Protein AF-A0A961Q013-F1 (afdb_monomer_lite)

Structure (mmCIF, N/CA/C/O backbone):
data_AF-A0A961Q013-F1
#
_entry.id   AF-A0A961Q013-F1
#
loop_
_atom_site.group_PDB
_atom_site.id
_atom_site.type_symbol
_atom_site.label_atom_id
_atom_site.label_alt_id
_atom_site.label_comp_id
_atom_site.label_asym_id
_atom_site.label_entity_id
_atom_site.label_seq_id
_atom_site.pdbx_PDB_ins_code
_atom_site.Cartn_x
_atom_site.Cartn_y
_atom_site.Cartn_z
_atom_site.occupancy
_atom_site.B_iso_or_equiv
_atom_site.auth_seq_id
_atom_site.auth_comp_id
_atom_site.auth_asym_id
_atom_site.auth_atom_id
_atom_site.pdbx_PDB_model_num
ATOM 1 N N . LYS A 1 1 ? -4.730 10.568 -3.020 1.00 86.56 1 LYS A N 1
ATOM 2 C CA . LYS A 1 1 ? -3.489 9.762 -2.889 1.00 86.56 1 LYS A CA 1
ATOM 3 C C . LYS A 1 1 ? -3.030 9.808 -1.440 1.00 86.56 1 LYS A C 1
ATOM 5 O O . LYS A 1 1 ? -2.964 10.906 -0.905 1.00 86.56 1 LYS A O 1
ATOM 10 N N . VAL A 1 2 ? -2.695 8.667 -0.837 1.00 94.56 2 VAL A N 1
ATOM 11 C CA . VAL A 1 2 ? -2.276 8.561 0.578 1.00 94.56 2 VAL A CA 1
ATOM 12 C C . VAL A 1 2 ? -0.894 7.901 0.669 1.00 94.56 2 VAL A C 1
ATOM 14 O O . VAL A 1 2 ? -0.552 7.086 -0.182 1.00 94.56 2 VAL A O 1
ATOM 17 N N . LYS A 1 3 ? -0.046 8.284 1.630 1.00 94.12 3 LYS A N 1
ATOM 18 C CA . LYS A 1 3 ? 1.192 7.536 1.929 1.00 94.12 3 LYS A CA 1
ATOM 19 C C . LYS A 1 3 ? 0.835 6.364 2.840 1.00 94.12 3 LYS A C 1
ATOM 21 O O . LYS A 1 3 ? -0.021 6.532 3.698 1.00 94.12 3 LYS A O 1
ATOM 26 N N . LEU A 1 4 ? 1.494 5.219 2.687 1.00 94.56 4 LEU A N 1
ATOM 27 C CA . LEU A 1 4 ? 1.340 4.125 3.647 1.00 94.56 4 LEU A CA 1
ATOM 28 C C . LEU A 1 4 ? 1.716 4.626 5.046 1.00 94.56 4 LEU A C 1
ATOM 30 O O . LEU A 1 4 ? 2.824 5.120 5.253 1.00 94.56 4 LEU A O 1
ATOM 34 N N . ALA A 1 5 ? 0.741 4.589 5.954 1.00 92.69 5 ALA A N 1
ATOM 35 C CA . ALA A 1 5 ? 0.882 5.110 7.305 1.00 92.69 5 ALA A CA 1
ATOM 36 C C . ALA A 1 5 ? 1.706 4.150 8.172 1.00 92.69 5 ALA A C 1
ATOM 38 O O . ALA A 1 5 ? 1.644 2.932 7.968 1.00 92.69 5 ALA A O 1
ATOM 39 N N . SER A 1 6 ? 2.436 4.701 9.142 1.00 92.94 6 SER A N 1
ATOM 40 C CA . SER A 1 6 ? 2.935 3.957 10.301 1.00 92.94 6 SER A CA 1
ATOM 41 C C . SER A 1 6 ? 1.829 3.810 11.353 1.00 92.94 6 SER A C 1
ATOM 43 O O . SER A 1 6 ? 0.728 4.332 11.194 1.00 92.94 6 SER A O 1
ATOM 45 N N . ASP A 1 7 ? 2.120 3.092 12.431 1.00 93.12 7 ASP A N 1
ATOM 46 C CA . ASP A 1 7 ? 1.268 2.973 13.621 1.00 93.12 7 ASP A CA 1
ATOM 47 C C . ASP A 1 7 ? 1.307 4.208 14.542 1.00 93.12 7 ASP A C 1
ATOM 49 O O . ASP A 1 7 ? 0.623 4.249 15.566 1.00 93.12 7 ASP A O 1
ATOM 53 N N . PHE A 1 8 ? 2.089 5.231 14.194 1.00 94.38 8 PHE A N 1
ATOM 54 C CA . PHE A 1 8 ? 2.221 6.428 15.011 1.00 94.38 8 PHE A CA 1
ATOM 55 C C . PHE A 1 8 ? 0.981 7.329 14.905 1.00 94.38 8 PHE A C 1
ATOM 57 O O . PHE A 1 8 ? 0.632 7.811 13.827 1.00 94.38 8 PHE A O 1
ATOM 64 N N . LEU A 1 9 ? 0.352 7.605 16.051 1.00 93.88 9 LEU A N 1
ATOM 65 C CA . LEU A 1 9 ? -0.780 8.524 16.184 1.00 93.88 9 LEU A CA 1
ATOM 66 C C . LEU A 1 9 ? -0.309 9.850 16.792 1.00 93.88 9 LEU A C 1
ATOM 68 O O . LEU A 1 9 ? -0.059 9.929 17.994 1.00 93.88 9 LEU A O 1
ATOM 72 N N . ASP A 1 10 ? -0.210 10.878 15.951 1.00 92.62 10 ASP A N 1
ATOM 73 C CA . ASP A 1 10 ? 0.308 12.202 16.328 1.00 92.62 10 ASP A CA 1
ATOM 74 C C . ASP A 1 10 ? -0.696 13.019 17.162 1.00 92.62 10 ASP A C 1
ATOM 76 O O . ASP A 1 10 ? -0.359 13.614 18.185 1.00 92.62 10 ASP A O 1
ATOM 80 N N . GLN A 1 11 ? -1.972 12.993 16.765 1.00 94.50 11 GLN A N 1
ATOM 81 C CA . GLN A 1 11 ? -3.031 13.745 17.440 1.00 94.50 11 GLN A CA 1
ATOM 82 C C . GLN A 1 11 ? -3.508 13.017 18.702 1.00 94.50 11 GLN A C 1
ATOM 84 O O . GLN A 1 11 ? -3.941 11.860 18.646 1.00 94.50 11 GLN A O 1
ATOM 89 N N . LYS A 1 12 ? -3.492 13.708 19.848 1.00 92.69 12 LYS A N 1
ATOM 90 C CA . LYS A 1 12 ? -3.872 13.135 21.153 1.00 92.69 12 LYS A CA 1
ATOM 91 C C . LYS A 1 12 ? -5.322 12.649 21.167 1.00 92.69 12 LYS A C 1
ATOM 93 O O . LYS A 1 12 ? -5.615 11.570 21.680 1.00 92.69 12 LYS A O 1
ATOM 98 N N . GLU A 1 13 ? -6.215 13.417 20.560 1.00 90.81 13 GLU A N 1
ATOM 99 C CA . GLU A 1 13 ? -7.639 13.115 20.440 1.00 90.81 13 GLU A CA 1
ATOM 100 C C . GLU A 1 13 ? -7.861 11.876 19.565 1.00 90.81 13 GLU A C 1
ATOM 102 O O . GLU A 1 13 ? -8.669 11.008 19.905 1.00 90.81 13 GLU A O 1
ATOM 107 N N . ALA A 1 14 ? -7.088 11.740 18.480 1.00 91.81 14 ALA A N 1
ATOM 108 C CA . ALA A 1 14 ? -7.124 10.550 17.636 1.00 91.81 14 ALA A CA 1
ATOM 109 C C . ALA A 1 14 ? -6.644 9.319 18.412 1.00 91.81 14 ALA A C 1
ATOM 111 O O . ALA A 1 14 ? -7.313 8.291 18.386 1.00 91.81 14 ALA A O 1
ATOM 112 N N . LYS A 1 15 ? -5.550 9.427 19.179 1.00 94.88 15 LYS A N 1
ATOM 113 C CA . LYS A 1 15 ? -5.043 8.316 20.000 1.00 94.88 15 LYS A CA 1
ATOM 114 C C . LYS A 1 15 ? -6.106 7.762 20.947 1.00 94.88 15 LYS A C 1
ATOM 116 O O . LYS A 1 15 ? -6.276 6.543 21.019 1.00 94.88 15 LYS A O 1
ATOM 121 N N . LYS A 1 16 ? -6.853 8.645 21.617 1.00 94.94 16 LYS A N 1
ATOM 122 C CA . LYS A 1 16 ? -7.993 8.249 22.451 1.00 94.94 16 LYS A CA 1
ATOM 123 C C . LYS A 1 16 ? -9.048 7.501 21.629 1.00 94.94 16 LYS A C 1
ATOM 125 O O . LYS A 1 16 ? -9.376 6.369 21.961 1.00 94.94 16 LYS A O 1
ATOM 130 N N . SER A 1 17 ? -9.503 8.079 20.515 1.00 94.19 17 SER A N 1
ATOM 131 C CA . SER A 1 17 ? -10.515 7.452 19.652 1.00 94.19 17 SER A CA 1
ATOM 132 C C . SER A 1 17 ? -10.092 6.077 19.124 1.00 94.19 17 SER A C 1
ATOM 134 O O . SER A 1 17 ? -10.915 5.166 19.083 1.00 94.19 17 SER A O 1
ATOM 136 N N . TYR A 1 18 ? -8.834 5.908 18.714 1.00 95.69 18 TYR A N 1
ATOM 137 C CA . TYR A 1 18 ? -8.315 4.631 18.213 1.00 95.69 18 TY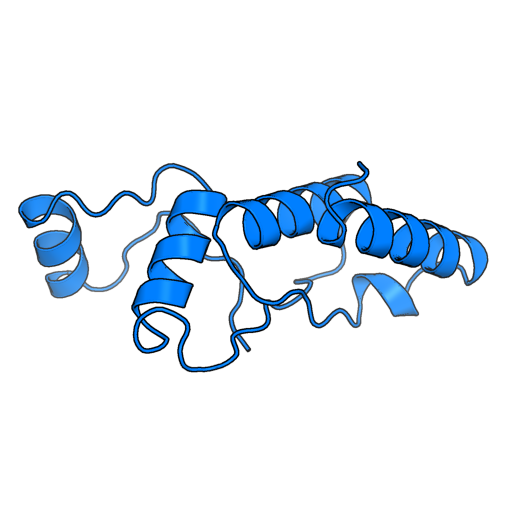R A CA 1
ATOM 138 C C . TYR A 1 18 ? -8.270 3.566 19.304 1.00 95.69 18 TYR A C 1
ATOM 140 O O . TYR A 1 18 ? -8.639 2.420 19.054 1.00 95.69 18 TYR A O 1
ATOM 148 N N . THR A 1 19 ? -7.872 3.957 20.514 1.00 93.12 19 THR A N 1
ATOM 149 C CA . THR A 1 19 ? -7.753 3.041 21.652 1.00 93.12 19 THR A CA 1
ATOM 150 C C . THR A 1 19 ? -9.132 2.627 22.171 1.00 93.12 19 THR A C 1
ATOM 152 O O . THR A 1 19 ? -9.410 1.433 22.273 1.00 93.12 19 THR A O 1
ATOM 155 N N . ASP A 1 20 ? -10.026 3.591 22.413 1.00 95.69 20 ASP A N 1
ATOM 156 C CA . ASP A 1 20 ? -11.366 3.353 22.970 1.00 95.69 20 ASP A CA 1
ATOM 157 C C . ASP A 1 20 ? -12.236 2.501 22.027 1.00 95.69 20 ASP A C 1
ATOM 159 O O . ASP A 1 20 ? -12.968 1.617 22.472 1.00 95.69 20 ASP A O 1
ATOM 163 N N . ASN A 1 21 ? -12.116 2.720 20.712 1.00 95.50 21 ASN A N 1
ATOM 164 C CA . ASN A 1 21 ? -12.865 1.976 19.693 1.00 95.50 21 ASN A CA 1
ATOM 165 C C . ASN A 1 21 ? -12.124 0.740 19.163 1.00 95.50 21 ASN A C 1
ATOM 167 O O . ASN A 1 21 ? -12.618 0.096 18.239 1.00 95.50 21 ASN A O 1
ATOM 171 N N . LYS A 1 22 ? -10.94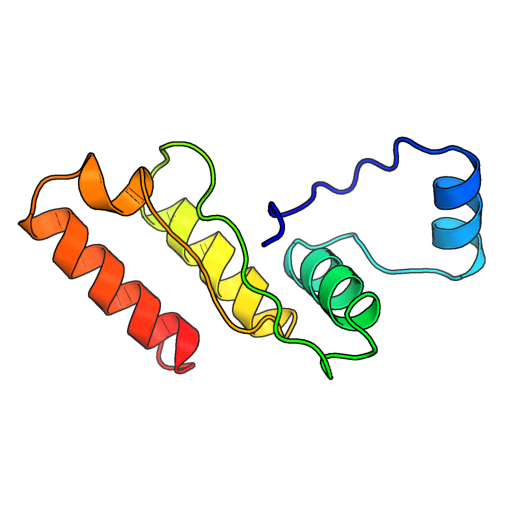9 0.408 19.718 1.00 95.62 22 LYS A N 1
ATOM 172 C CA . LYS A 1 22 ? -10.135 -0.754 19.317 1.00 95.62 22 LYS A CA 1
ATOM 173 C C . LYS A 1 22 ? -9.888 -0.808 17.802 1.00 95.62 22 LYS A C 1
ATOM 175 O O . LYS A 1 22 ? -10.021 -1.858 17.174 1.00 95.62 22 LYS A O 1
ATOM 180 N N . ILE A 1 23 ? -9.564 0.339 17.206 1.00 95.56 23 ILE A N 1
ATOM 181 C CA . ILE A 1 23 ? -9.249 0.422 15.778 1.00 95.56 23 ILE A CA 1
ATOM 182 C C . ILE A 1 23 ? -7.896 -0.255 15.554 1.00 95.56 23 ILE A C 1
ATOM 184 O O . ILE A 1 23 ? -6.874 0.217 16.051 1.00 95.56 23 ILE A O 1
ATOM 188 N N . ASP A 1 24 ? -7.894 -1.348 14.794 1.00 96.31 24 ASP A N 1
ATOM 189 C CA . ASP A 1 24 ? -6.668 -2.067 14.467 1.00 96.31 24 ASP A CA 1
ATOM 190 C C . ASP A 1 24 ? -5.804 -1.274 13.476 1.00 96.31 24 ASP A C 1
ATOM 192 O O . ASP A 1 24 ? -6.235 -0.921 12.378 1.00 96.31 24 ASP A O 1
ATOM 196 N N . ILE A 1 25 ? -4.564 -1.015 13.883 1.00 96.69 25 ILE A N 1
ATOM 197 C CA . ILE A 1 25 ? -3.498 -0.405 13.078 1.00 96.69 25 ILE A CA 1
ATOM 198 C C . ILE A 1 25 ? -2.180 -1.183 13.194 1.00 96.69 25 ILE A C 1
ATOM 200 O O . ILE A 1 25 ? -1.117 -0.671 12.830 1.00 96.69 25 ILE A O 1
ATOM 204 N N . SER A 1 26 ? -2.239 -2.411 13.719 1.00 96.56 26 SER A N 1
ATOM 205 C CA . SER A 1 26 ? -1.070 -3.235 14.043 1.00 96.56 26 SER A CA 1
ATOM 206 C C . SER A 1 26 ? -0.286 -3.653 12.799 1.00 96.56 26 SER A C 1
ATOM 208 O O . SER A 1 26 ? 0.945 -3.659 12.804 1.00 96.56 26 SER A O 1
ATOM 210 N N . THR A 1 27 ? -0.986 -3.934 11.699 1.00 98.06 27 THR A N 1
ATOM 211 C CA . THR A 1 27 ? -0.383 -4.322 10.421 1.00 98.06 27 THR A CA 1
ATOM 212 C C . THR A 1 27 ? -0.523 -3.221 9.378 1.00 98.06 27 THR A C 1
ATOM 214 O O . THR A 1 27 ? -1.410 -2.367 9.441 1.00 98.06 27 THR A O 1
ATOM 217 N N . GLN A 1 28 ? 0.333 -3.254 8.356 1.00 97.94 28 GLN A N 1
ATOM 218 C CA . GLN A 1 28 ? 0.224 -2.309 7.247 1.00 97.94 28 GLN A CA 1
ATOM 219 C C . GLN A 1 28 ? -1.118 -2.444 6.504 1.00 97.94 28 GLN A C 1
ATOM 221 O O . GLN A 1 28 ? -1.684 -1.429 6.101 1.00 97.94 28 GLN A O 1
ATOM 226 N N . ALA A 1 29 ? -1.645 -3.667 6.372 1.00 98.31 29 ALA A N 1
ATOM 227 C CA . ALA A 1 29 ? -2.954 -3.926 5.778 1.00 98.31 29 ALA A CA 1
ATOM 228 C C . ALA A 1 29 ? -4.099 -3.352 6.631 1.00 98.31 29 ALA A C 1
ATOM 230 O O . ALA A 1 29 ? -4.990 -2.705 6.086 1.00 98.31 29 ALA A O 1
ATOM 231 N N . ALA A 1 30 ? -4.038 -3.482 7.962 1.00 98.44 30 ALA A N 1
ATOM 232 C CA . ALA A 1 30 ? -5.016 -2.870 8.868 1.00 98.44 30 ALA A CA 1
ATOM 233 C C . ALA A 1 30 ? -5.033 -1.336 8.735 1.00 98.44 30 ALA A C 1
ATOM 235 O O . ALA A 1 30 ? -6.091 -0.717 8.623 1.00 98.44 30 ALA A O 1
ATOM 236 N N . ARG A 1 31 ? -3.851 -0.716 8.615 1.00 98.00 31 ARG A N 1
ATOM 237 C CA . ARG A 1 31 ? -3.724 0.729 8.361 1.00 98.00 31 ARG A CA 1
ATOM 238 C C . ARG A 1 31 ? -4.269 1.151 6.993 1.00 98.00 31 ARG A C 1
ATOM 240 O O . ARG A 1 31 ? -4.843 2.231 6.861 1.00 98.00 31 ARG A O 1
ATOM 247 N N . VAL A 1 32 ? -4.117 0.316 5.964 1.00 98.19 32 VAL A N 1
ATOM 248 C CA . VAL A 1 32 ? -4.765 0.538 4.660 1.00 98.19 32 VAL A CA 1
ATOM 249 C C . VAL A 1 32 ? -6.286 0.442 4.796 1.00 98.19 32 VAL A C 1
ATOM 251 O O . VAL A 1 32 ? -6.981 1.326 4.297 1.00 98.19 32 VAL A O 1
ATOM 254 N N . ALA A 1 33 ? -6.800 -0.569 5.499 1.00 98.06 33 ALA A N 1
ATOM 255 C CA . ALA A 1 33 ? -8.232 -0.754 5.719 1.00 98.06 33 ALA A CA 1
ATOM 256 C C . ALA A 1 33 ? -8.858 0.432 6.468 1.00 98.06 33 ALA A C 1
ATOM 258 O O . ALA A 1 33 ? -9.949 0.883 6.114 1.00 98.06 33 ALA A O 1
ATOM 259 N N . ASP A 1 34 ? -8.147 1.014 7.436 1.00 97.44 34 ASP A N 1
ATOM 260 C CA . ASP A 1 34 ? -8.560 2.261 8.083 1.00 97.44 34 ASP A CA 1
ATOM 261 C C . ASP A 1 34 ? -8.651 3.441 7.093 1.00 97.44 34 ASP A C 1
ATOM 263 O O . ASP A 1 34 ? -9.643 4.180 7.076 1.00 97.44 34 ASP A O 1
ATOM 267 N N . CYS A 1 35 ? -7.671 3.582 6.195 1.00 97.00 35 CYS A N 1
ATOM 268 C CA . CYS A 1 35 ? -7.715 4.605 5.147 1.00 97.00 35 CYS A CA 1
ATOM 269 C C . CYS A 1 35 ? -8.907 4.395 4.194 1.00 97.00 35 CYS A C 1
ATOM 271 O O . CYS A 1 35 ? -9.579 5.357 3.817 1.00 97.00 35 CYS A O 1
ATOM 273 N N . VAL A 1 36 ? -9.192 3.146 3.812 1.00 97.62 36 VAL A N 1
ATOM 274 C CA . VAL A 1 36 ? -10.341 2.776 2.965 1.00 97.62 36 VAL A CA 1
ATOM 275 C C . VAL A 1 36 ? -11.664 3.066 3.677 1.00 97.62 36 VAL A C 1
ATOM 277 O O . VAL A 1 36 ? -12.588 3.619 3.073 1.00 97.62 36 VAL A O 1
ATOM 280 N N . ARG A 1 37 ? -11.752 2.771 4.978 1.00 96.75 37 ARG A N 1
ATOM 281 C CA . ARG A 1 37 ? -12.905 3.119 5.817 1.00 96.75 37 ARG A CA 1
ATOM 282 C C . ARG A 1 37 ? -13.132 4.629 5.828 1.00 96.75 37 ARG A C 1
ATOM 284 O O . ARG A 1 37 ? -14.250 5.079 5.576 1.00 96.75 37 ARG A O 1
ATOM 291 N N . SER A 1 38 ? -12.064 5.399 6.026 1.00 95.25 38 SER A N 1
ATOM 292 C CA . SER A 1 38 ? -12.065 6.867 5.961 1.00 95.25 38 SER A CA 1
ATOM 293 C C . SER A 1 38 ? -12.463 7.403 4.576 1.00 95.25 38 SER A C 1
ATOM 295 O O . SER A 1 38 ? -13.053 8.476 4.464 1.00 95.25 38 SER A O 1
ATOM 297 N N . ALA A 1 39 ? -12.243 6.628 3.509 1.00 96.56 39 ALA A N 1
ATOM 298 C CA . ALA A 1 39 ? -12.708 6.906 2.149 1.00 96.56 39 ALA A CA 1
ATOM 299 C C . ALA A 1 39 ? -14.184 6.506 1.918 1.00 96.56 39 ALA A C 1
ATOM 301 O O . ALA A 1 39 ? -14.546 5.954 0.875 1.00 96.56 39 ALA A O 1
ATOM 302 N N . PHE A 1 40 ? -15.061 6.836 2.875 1.00 96.88 40 PHE A N 1
ATOM 303 C CA . PHE A 1 40 ? -16.503 6.551 2.841 1.00 96.88 40 PHE A CA 1
ATOM 304 C C . PHE A 1 40 ? -16.812 5.054 2.693 1.00 96.88 40 PHE A C 1
ATOM 306 O O . PHE A 1 40 ? -17.716 4.685 1.940 1.00 96.88 40 PHE A O 1
ATOM 313 N N . GLY A 1 41 ? -16.046 4.203 3.383 1.00 95.88 41 GLY A N 1
ATOM 314 C CA . GLY A 1 41 ? -16.169 2.747 3.281 1.00 95.88 41 GLY A CA 1
ATOM 315 C C . GLY A 1 41 ? -15.831 2.222 1.886 1.00 95.88 41 GLY A C 1
ATOM 316 O O . GLY A 1 41 ? -16.551 1.380 1.364 1.00 95.88 41 GLY A O 1
ATOM 317 N N . GLY A 1 42 ? -14.803 2.782 1.242 1.00 95.81 42 GLY A N 1
ATOM 318 C CA . GLY A 1 42 ? -14.376 2.389 -0.105 1.00 95.81 42 GLY A CA 1
ATOM 319 C C . GLY A 1 42 ? -15.243 2.915 -1.255 1.00 95.81 42 GLY A C 1
ATOM 320 O O . GLY A 1 42 ? -14.968 2.608 -2.411 1.00 95.81 42 GLY A O 1
ATOM 321 N N . ARG A 1 43 ? -16.258 3.751 -0.989 1.00 96.81 43 ARG A N 1
ATOM 322 C CA . ARG A 1 43 ? -17.058 4.395 -2.054 1.00 96.81 43 ARG A CA 1
ATOM 323 C C . ARG A 1 43 ? -16.292 5.470 -2.823 1.00 96.81 43 ARG A C 1
ATOM 325 O O . ARG A 1 43 ? -16.730 5.888 -3.893 1.00 96.81 43 ARG A O 1
ATOM 332 N N . ARG A 1 44 ? -15.170 5.950 -2.281 1.00 97.06 44 ARG A N 1
ATOM 333 C CA . ARG A 1 44 ? -14.226 6.811 -2.996 1.00 97.06 44 ARG A CA 1
ATOM 334 C C . ARG A 1 44 ? -12.946 6.041 -3.289 1.00 97.06 44 ARG A C 1
ATOM 336 O O . ARG A 1 44 ? -12.372 5.440 -2.387 1.00 97.06 44 ARG A O 1
ATOM 343 N N . ILE A 1 45 ? -12.483 6.135 -4.536 1.00 96.38 45 ILE A N 1
ATOM 344 C CA . ILE A 1 45 ? -11.220 5.531 -4.962 1.00 96.38 45 ILE A CA 1
ATOM 345 C C . ILE A 1 45 ? -10.073 6.109 -4.129 1.00 96.38 45 ILE A C 1
ATOM 347 O O . ILE A 1 45 ? -9.880 7.327 -4.055 1.00 96.38 45 ILE A O 1
ATOM 351 N N . ILE A 1 46 ? -9.273 5.217 -3.557 1.00 95.94 46 ILE A N 1
ATOM 352 C CA . ILE A 1 46 ? -8.051 5.529 -2.835 1.00 95.94 46 ILE A CA 1
ATOM 353 C C . ILE A 1 46 ? -6.868 4.793 -3.462 1.00 95.94 46 ILE A C 1
ATOM 355 O O . ILE A 1 46 ? -6.829 3.570 -3.562 1.00 95.94 46 I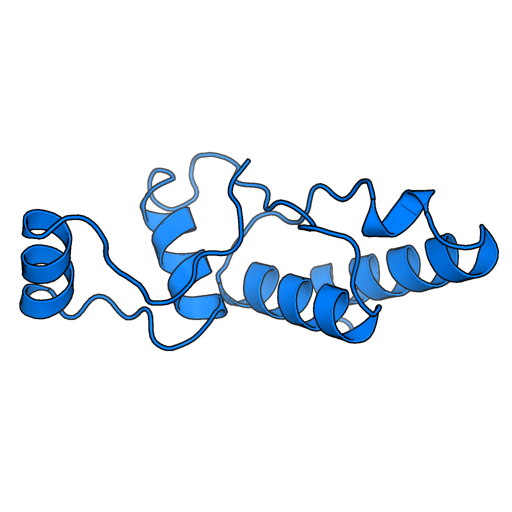LE A O 1
ATOM 359 N N . VAL A 1 47 ? -5.870 5.574 -3.873 1.00 96.25 47 VAL A N 1
ATOM 360 C CA . VAL A 1 47 ? -4.590 5.069 -4.380 1.00 96.25 47 VAL A CA 1
ATOM 361 C C . VAL A 1 47 ? -3.453 5.479 -3.454 1.00 96.25 47 VAL A C 1
ATOM 363 O O . VAL A 1 47 ? -3.428 6.603 -2.925 1.00 96.25 47 VAL A O 1
ATOM 366 N N . PHE A 1 48 ? -2.492 4.579 -3.280 1.00 97.38 48 PHE A N 1
ATOM 367 C CA . PHE A 1 48 ? -1.396 4.730 -2.332 1.00 97.38 48 PHE A CA 1
ATOM 368 C C . PHE A 1 48 ? -0.096 5.122 -3.030 1.00 97.38 48 PHE A C 1
ATOM 370 O O . PHE A 1 48 ? 0.202 4.720 -4.149 1.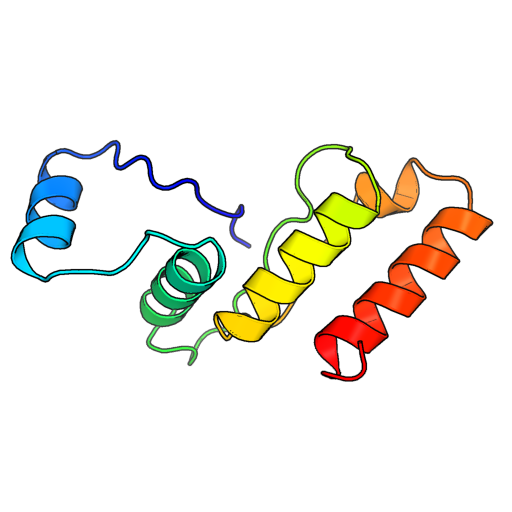00 97.38 48 PHE A O 1
ATOM 377 N N . SER A 1 49 ? 0.678 5.985 -2.386 1.00 95.44 49 SER A N 1
ATOM 378 C CA . SER A 1 49 ? 1.949 6.461 -2.911 1.00 95.44 49 SER A CA 1
ATOM 379 C C . SER A 1 49 ? 2.996 5.362 -2.851 1.00 95.44 49 SER A C 1
ATOM 381 O O . SER A 1 49 ? 3.285 4.879 -1.764 1.00 95.44 49 SER A O 1
ATOM 383 N N . GLY A 1 50 ? 3.720 5.139 -3.947 1.00 90.56 50 GLY A N 1
ATOM 384 C CA . GLY A 1 50 ? 4.916 4.288 -3.960 1.00 90.56 50 GLY A CA 1
ATOM 385 C C . GLY A 1 50 ? 6.137 4.860 -3.221 1.00 90.56 50 GLY A C 1
ATOM 386 O O . GLY A 1 50 ? 7.250 4.522 -3.583 1.00 90.56 50 GLY A O 1
ATOM 387 N N . GLY A 1 51 ? 5.964 5.772 -2.256 1.00 89.25 51 GLY A N 1
ATOM 388 C CA . GLY A 1 51 ? 7.035 6.247 -1.365 1.00 89.25 51 GLY A CA 1
ATOM 389 C C . GLY A 1 51 ? 8.292 6.877 -1.996 1.00 89.25 51 GLY A C 1
ATOM 390 O O . GLY A 1 51 ? 8.280 7.431 -3.104 1.00 89.25 51 GLY A O 1
ATOM 391 N N . ALA A 1 52 ? 9.364 6.893 -1.198 1.00 89.12 52 ALA A N 1
ATOM 392 C CA . ALA A 1 52 ? 10.734 7.177 -1.628 1.00 89.12 52 ALA A CA 1
ATOM 393 C C . ALA A 1 52 ? 11.343 5.952 -2.327 1.00 89.12 52 ALA A C 1
ATOM 395 O O . ALA A 1 52 ? 10.773 4.863 -2.262 1.00 89.12 52 ALA A O 1
ATOM 396 N N . ALA A 1 53 ? 12.479 6.137 -3.004 1.00 89.69 53 ALA A N 1
ATOM 397 C CA . ALA A 1 53 ? 13.197 5.028 -3.622 1.00 89.69 53 ALA A CA 1
ATOM 398 C C . ALA A 1 53 ? 13.571 3.976 -2.564 1.00 89.69 53 ALA A C 1
ATOM 400 O O . ALA A 1 53 ? 14.074 4.322 -1.497 1.00 89.69 53 ALA A O 1
ATOM 401 N N . LYS A 1 54 ? 13.276 2.710 -2.857 1.00 92.81 54 LYS A N 1
ATOM 402 C CA . LYS A 1 54 ? 13.544 1.551 -1.999 1.00 92.81 54 LYS A CA 1
ATOM 403 C C . LYS A 1 54 ? 13.673 0.277 -2.835 1.00 92.81 54 LYS A C 1
ATOM 405 O O . LYS A 1 54 ? 13.379 0.304 -4.032 1.00 92.81 54 LYS A O 1
ATOM 410 N N . GLY A 1 55 ? 14.106 -0.821 -2.213 1.00 93.44 55 GLY A N 1
ATOM 411 C CA . GLY A 1 55 ? 14.223 -2.131 -2.866 1.00 93.44 55 GLY A CA 1
ATOM 412 C C . GLY A 1 55 ? 12.883 -2.651 -3.398 1.00 93.44 55 GLY A C 1
ATOM 413 O O . GLY A 1 55 ? 11.827 -2.296 -2.872 1.00 93.44 55 GLY A O 1
ATOM 414 N N . ALA A 1 56 ? 12.924 -3.473 -4.452 1.00 94.38 56 ALA A N 1
ATOM 415 C CA . ALA A 1 56 ? 11.729 -3.996 -5.120 1.00 94.38 56 ALA A CA 1
ATOM 416 C C . ALA A 1 56 ? 10.829 -4.806 -4.173 1.00 94.38 56 ALA A C 1
ATOM 418 O O . ALA A 1 56 ? 9.624 -4.573 -4.159 1.00 94.38 56 ALA A O 1
ATOM 419 N N . ASP A 1 57 ? 11.412 -5.637 -3.306 1.00 95.62 57 ASP A N 1
ATOM 420 C CA . ASP A 1 57 ? 10.655 -6.447 -2.340 1.00 95.62 57 ASP A CA 1
ATOM 421 C C . ASP A 1 57 ? 9.798 -5.593 -1.405 1.00 95.62 57 ASP A C 1
ATOM 423 O O . ASP A 1 57 ? 8.613 -5.853 -1.230 1.00 95.62 57 ASP A O 1
ATOM 427 N N . SER A 1 58 ? 10.335 -4.469 -0.928 1.00 95.94 58 SER A N 1
ATOM 428 C CA . SER A 1 58 ? 9.562 -3.534 -0.105 1.00 95.94 58 SER A CA 1
ATOM 429 C C . SER A 1 58 ? 8.434 -2.839 -0.882 1.00 95.94 58 SER A C 1
ATOM 431 O O . SER A 1 58 ? 7.459 -2.388 -0.285 1.00 95.94 58 SER A O 1
ATOM 433 N N . VAL A 1 59 ? 8.547 -2.705 -2.207 1.00 96.50 59 VAL A N 1
ATOM 434 C CA . VAL A 1 59 ? 7.445 -2.211 -3.054 1.00 96.50 59 VAL A CA 1
ATOM 435 C C . VAL A 1 59 ? 6.380 -3.301 -3.238 1.00 96.50 59 VAL A C 1
ATOM 437 O O . VAL A 1 59 ? 5.193 -2.985 -3.303 1.00 96.50 59 VAL A O 1
ATOM 440 N N . TYR A 1 60 ? 6.774 -4.574 -3.282 1.00 97.75 60 TYR A N 1
ATOM 441 C CA . TYR A 1 60 ? 5.843 -5.702 -3.337 1.00 97.75 60 TYR A CA 1
ATOM 442 C C . TYR A 1 60 ? 5.080 -5.880 -2.024 1.00 97.75 60 TYR A C 1
ATOM 444 O O . TYR A 1 60 ? 3.865 -6.060 -2.056 1.00 97.75 60 TYR A O 1
ATOM 452 N N . ASP A 1 61 ? 5.748 -5.746 -0.880 1.00 97.38 61 ASP A N 1
ATOM 453 C CA . ASP A 1 61 ? 5.105 -5.822 0.437 1.00 97.38 61 ASP A CA 1
ATOM 454 C C . ASP A 1 61 ? 4.089 -4.695 0.645 1.00 97.38 61 ASP A C 1
ATOM 456 O O . ASP A 1 61 ? 2.976 -4.938 1.115 1.00 97.38 61 ASP A O 1
ATOM 460 N N . ASP A 1 62 ? 4.419 -3.478 0.202 1.00 97.19 62 ASP A N 1
ATOM 461 C CA . ASP A 1 62 ? 3.459 -2.375 0.133 1.00 97.19 62 ASP A CA 1
ATOM 462 C C . ASP A 1 62 ? 2.235 -2.760 -0.706 1.00 97.19 62 ASP A C 1
ATOM 464 O O . ASP A 1 62 ? 1.098 -2.522 -0.301 1.00 97.19 62 ASP A O 1
ATOM 468 N N . ALA A 1 63 ? 2.451 -3.348 -1.886 1.00 97.56 63 ALA A N 1
ATOM 469 C CA . ALA A 1 63 ? 1.369 -3.723 -2.788 1.00 97.56 63 ALA A CA 1
ATOM 470 C C . ALA A 1 63 ? 0.467 -4.815 -2.201 1.00 97.56 63 ALA A C 1
ATOM 472 O O . ALA A 1 63 ? -0.756 -4.700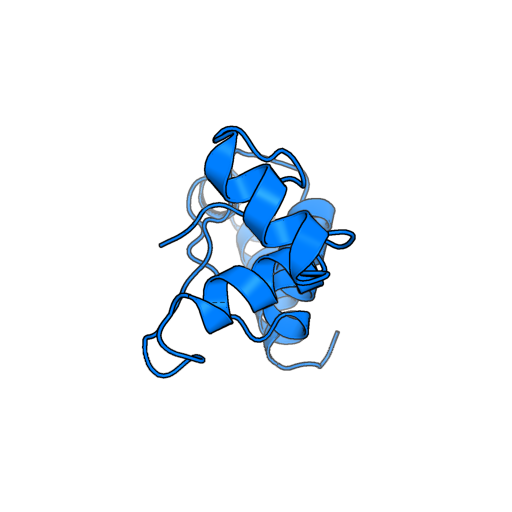 -2.314 1.00 97.56 63 ALA A O 1
ATOM 473 N N . ARG A 1 64 ? 1.050 -5.811 -1.521 1.00 98.25 64 ARG A N 1
ATOM 474 C CA . ARG A 1 64 ? 0.310 -6.834 -0.766 1.00 98.25 64 ARG A CA 1
ATOM 475 C C . ARG A 1 64 ? -0.522 -6.195 0.333 1.00 98.25 64 ARG A C 1
ATOM 477 O O . ARG A 1 64 ? -1.727 -6.400 0.365 1.00 98.25 64 ARG A O 1
ATOM 484 N N . ALA A 1 65 ? 0.073 -5.327 1.150 1.00 98.19 65 ALA A N 1
ATOM 485 C CA . ALA A 1 65 ? -0.654 -4.633 2.209 1.00 98.19 65 ALA A CA 1
ATOM 486 C C . ALA A 1 65 ? -1.797 -3.758 1.667 1.00 98.19 65 ALA A C 1
ATOM 488 O O . ALA A 1 65 ? -2.868 -3.697 2.268 1.00 98.19 65 ALA A O 1
ATOM 489 N N . ILE A 1 66 ? -1.594 -3.097 0.522 1.00 98.12 66 ILE A N 1
ATOM 490 C CA . ILE A 1 66 ? -2.638 -2.308 -0.145 1.00 98.12 66 ILE A CA 1
ATOM 491 C C . ILE A 1 66 ? -3.786 -3.206 -0.603 1.00 98.12 66 ILE A C 1
ATOM 493 O O . ILE A 1 66 ? -4.940 -2.873 -0.354 1.00 98.12 66 ILE A O 1
ATOM 497 N N . ARG A 1 67 ? -3.482 -4.327 -1.263 1.00 97.56 67 ARG A N 1
ATOM 498 C CA . ARG A 1 67 ? -4.487 -5.296 -1.717 1.00 97.56 67 ARG A CA 1
ATOM 499 C C . ARG A 1 67 ? -5.258 -5.878 -0.534 1.00 97.56 67 ARG A C 1
ATOM 501 O O . ARG A 1 67 ? -6.483 -5.823 -0.525 1.00 97.56 67 ARG A O 1
ATOM 508 N N . ASP A 1 68 ? -4.540 -6.389 0.459 1.00 97.94 68 ASP A N 1
ATOM 509 C CA . ASP A 1 68 ? -5.112 -7.111 1.599 1.00 97.94 68 ASP A CA 1
ATOM 510 C C . ASP A 1 68 ? -5.900 -6.172 2.526 1.00 97.94 68 ASP A C 1
ATOM 512 O O . ASP A 1 68 ? -6.870 -6.584 3.155 1.00 97.94 68 ASP A O 1
ATOM 516 N N . GLY A 1 69 ? -5.542 -4.884 2.561 1.00 97.44 69 GLY A N 1
ATOM 517 C CA . GLY A 1 69 ? -6.313 -3.837 3.232 1.00 97.44 69 GLY A CA 1
ATOM 518 C C . GLY A 1 69 ? -7.476 -3.260 2.412 1.00 97.44 69 GLY A C 1
ATOM 519 O O . GLY A 1 69 ? -8.134 -2.330 2.874 1.00 97.44 69 GLY A O 1
ATOM 520 N N . GLY A 1 70 ? -7.733 -3.754 1.195 1.00 97.19 70 GLY A N 1
ATOM 521 C CA . GLY A 1 70 ? -8.852 -3.317 0.349 1.00 97.19 70 GLY A CA 1
ATOM 522 C C . GLY A 1 70 ? -8.640 -1.993 -0.399 1.00 97.19 70 GLY A C 1
ATOM 523 O O . GLY A 1 70 ? -9.602 -1.370 -0.848 1.00 97.19 70 GLY A O 1
ATOM 524 N N . GLY A 1 71 ? -7.397 -1.526 -0.529 1.00 97.06 71 GLY A N 1
ATOM 525 C CA . GLY A 1 71 ? -7.051 -0.343 -1.316 1.00 97.06 71 GLY A CA 1
ATOM 526 C C . GLY A 1 71 ? -7.135 -0.583 -2.829 1.00 97.06 71 GLY A C 1
ATOM 527 O O . GLY A 1 71 ? -6.985 -1.703 -3.307 1.00 97.06 71 GLY A O 1
ATOM 528 N N . ASN A 1 72 ? -7.320 0.481 -3.620 1.00 96.94 72 ASN A N 1
ATOM 529 C CA . ASN A 1 72 ? -7.544 0.352 -5.071 1.00 96.94 72 ASN A CA 1
ATOM 530 C C . ASN A 1 72 ? -6.257 0.286 -5.912 1.00 96.94 72 ASN A C 1
ATOM 532 O O . ASN A 1 72 ? -6.331 0.244 -7.138 1.00 96.94 72 ASN A O 1
ATOM 536 N N . GLY A 1 73 ? -5.083 0.313 -5.277 1.00 96.50 73 GLY A N 1
ATOM 537 C CA . GLY A 1 73 ? -3.788 0.182 -5.944 1.00 96.50 73 GLY A CA 1
ATOM 538 C C . GLY A 1 73 ? -2.793 1.285 -5.595 1.00 96.50 73 GLY A C 1
ATOM 539 O O . GLY A 1 73 ? -2.976 2.056 -4.646 1.00 96.50 73 GLY A O 1
ATOM 540 N N . SER A 1 74 ? -1.719 1.352 -6.381 1.00 96.19 74 SER A N 1
ATOM 541 C CA . SER A 1 74 ? -0.603 2.275 -6.169 1.00 96.19 74 SER A CA 1
ATOM 542 C C . SER A 1 74 ? -0.428 3.287 -7.295 1.00 96.19 74 SER A C 1
ATOM 544 O O . SER A 1 74 ? -0.652 2.996 -8.464 1.00 96.19 74 SER A O 1
ATOM 546 N N . ILE A 1 75 ? 0.084 4.463 -6.933 1.00 95.81 75 ILE A N 1
ATOM 547 C CA . ILE A 1 75 ? 0.661 5.452 -7.844 1.00 95.81 75 ILE A CA 1
ATOM 548 C C . ILE A 1 75 ? 2.161 5.585 -7.549 1.00 95.81 75 ILE A C 1
ATOM 550 O O . ILE A 1 75 ? 2.576 6.078 -6.491 1.00 95.81 75 ILE A O 1
ATOM 554 N N . ILE A 1 76 ? 2.986 5.108 -8.481 1.00 95.12 76 ILE A N 1
ATOM 555 C CA . ILE A 1 76 ? 4.423 4.881 -8.284 1.00 95.12 76 ILE A CA 1
ATOM 556 C C . ILE A 1 76 ? 5.211 5.706 -9.305 1.00 95.12 76 ILE A C 1
ATOM 558 O O . ILE A 1 76 ? 4.936 5.650 -10.496 1.00 95.12 76 ILE A O 1
ATOM 562 N N . GLY A 1 77 ? 6.171 6.500 -8.821 1.00 95.12 77 GLY A N 1
ATOM 563 C CA . GLY A 1 77 ? 7.032 7.345 -9.656 1.00 95.12 77 GLY A CA 1
ATOM 564 C C . GLY A 1 77 ? 8.500 6.951 -9.522 1.00 95.12 77 GLY A C 1
ATOM 565 O O . GLY A 1 77 ? 9.014 6.178 -10.318 1.00 95.12 77 GLY A O 1
ATOM 566 N N . ARG A 1 78 ? 9.173 7.446 -8.472 1.00 94.31 78 ARG A N 1
ATOM 567 C CA . ARG A 1 78 ? 10.609 7.201 -8.215 1.00 94.31 78 ARG A CA 1
ATOM 568 C C . ARG A 1 78 ? 10.994 5.720 -8.252 1.00 94.31 78 ARG A C 1
ATOM 570 O O . ARG A 1 78 ? 11.985 5.376 -8.879 1.00 94.31 78 ARG A O 1
ATOM 577 N N . ASN A 1 79 ? 10.176 4.846 -7.656 1.00 94.94 79 ASN A N 1
ATOM 578 C CA . ASN A 1 79 ? 10.433 3.403 -7.678 1.00 94.94 79 ASN A CA 1
ATOM 579 C C . ASN A 1 79 ? 10.294 2.750 -9.061 1.00 94.94 79 ASN A C 1
ATOM 581 O O . ASN A 1 79 ? 10.692 1.611 -9.227 1.00 94.94 79 ASN A O 1
ATOM 585 N N . THR A 1 80 ? 9.776 3.453 -10.061 1.00 96.44 80 THR A N 1
ATOM 586 C CA . THR A 1 80 ? 9.719 2.965 -11.441 1.00 96.44 80 THR A CA 1
ATOM 587 C C . THR A 1 80 ? 10.799 3.638 -12.281 1.00 96.44 80 THR A C 1
ATOM 589 O O . THR A 1 80 ? 11.627 2.964 -12.878 1.00 96.44 80 THR A O 1
ATOM 592 N N . PHE A 1 81 ? 10.838 4.971 -12.286 1.00 95.62 81 PHE A N 1
ATOM 593 C CA . PHE A 1 81 ? 11.631 5.737 -13.253 1.00 95.62 81 PHE A CA 1
ATOM 594 C C . PHE A 1 81 ? 13.105 5.943 -12.875 1.00 95.62 81 PHE A C 1
ATOM 596 O O . PHE A 1 81 ? 13.860 6.458 -13.688 1.00 95.62 81 PHE A O 1
ATOM 603 N N . GLN A 1 82 ? 13.525 5.569 -11.662 1.00 95.25 82 GLN A N 1
ATOM 604 C CA . GLN A 1 82 ? 14.938 5.616 -11.245 1.00 95.25 82 GLN A CA 1
ATOM 605 C C . GLN A 1 82 ? 15.640 4.252 -11.341 1.00 95.25 82 GLN A C 1
ATOM 607 O O . GLN A 1 82 ? 16.783 4.122 -10.917 1.00 95.25 82 GLN A O 1
ATOM 612 N N . ARG A 1 83 ? 14.951 3.225 -11.850 1.00 94.69 83 ARG A N 1
ATOM 613 C CA . ARG A 1 83 ? 15.520 1.897 -12.113 1.00 94.69 83 ARG A CA 1
ATOM 614 C C . ARG A 1 83 ? 15.960 1.794 -13.570 1.00 94.69 83 ARG A C 1
ATOM 616 O O . ARG A 1 83 ? 15.565 2.619 -14.397 1.00 94.69 83 ARG A O 1
ATOM 623 N N . SER A 1 84 ? 16.727 0.754 -13.895 1.00 97.38 84 SER A N 1
ATOM 624 C CA . SER A 1 84 ? 16.907 0.370 -15.295 1.00 97.38 84 SER A CA 1
ATOM 625 C C . SER A 1 84 ? 15.541 0.053 -15.924 1.00 97.38 84 SER A C 1
ATOM 627 O O . SER A 1 84 ? 14.586 -0.313 -15.231 1.00 97.38 84 SER A O 1
ATOM 629 N N . ARG A 1 85 ? 15.421 0.200 -17.248 1.00 97.56 85 ARG A N 1
ATOM 630 C CA . ARG A 1 85 ? 14.165 -0.100 -17.956 1.00 97.56 85 ARG A CA 1
ATOM 631 C C . ARG A 1 85 ? 13.723 -1.550 -17.735 1.00 97.56 85 ARG A C 1
ATOM 633 O O . ARG A 1 85 ? 12.530 -1.795 -17.585 1.00 97.56 85 ARG A O 1
ATOM 640 N N . GLU A 1 86 ? 14.671 -2.481 -17.730 1.00 98.19 86 GLU A N 1
ATOM 641 C CA . GLU A 1 86 ? 14.422 -3.906 -17.509 1.00 98.19 86 GLU A CA 1
ATOM 642 C C . GLU A 1 86 ? 13.852 -4.156 -16.109 1.00 98.19 86 GLU A C 1
ATOM 644 O O . GLU A 1 86 ? 12.749 -4.690 -15.985 1.00 98.19 86 GLU A O 1
ATOM 649 N N . ASP A 1 87 ? 14.524 -3.647 -15.073 1.00 96.88 87 ASP A N 1
ATOM 650 C CA . ASP A 1 87 ? 14.079 -3.795 -13.684 1.00 96.88 87 ASP A CA 1
ATOM 651 C C . ASP A 1 87 ? 12.719 -3.132 -13.445 1.00 96.88 87 ASP A C 1
ATOM 653 O O . ASP A 1 87 ? 11.872 -3.658 -12.720 1.00 96.88 87 ASP A O 1
ATOM 657 N N . ALA A 1 88 ? 12.484 -1.967 -14.056 1.00 97.88 88 ALA A N 1
ATOM 658 C CA . ALA A 1 88 ? 11.214 -1.262 -13.947 1.00 97.88 88 ALA A CA 1
ATOM 659 C C . ALA A 1 88 ? 10.060 -2.088 -14.535 1.00 97.88 88 ALA A C 1
ATOM 661 O O . ALA A 1 88 ? 9.005 -2.194 -13.909 1.00 97.88 88 ALA A O 1
ATOM 662 N N . LEU A 1 89 ? 10.252 -2.686 -15.716 1.00 98.19 89 LEU A N 1
ATOM 663 C CA . LEU A 1 89 ? 9.238 -3.519 -16.365 1.00 98.19 89 LEU A CA 1
ATOM 664 C C . LEU A 1 89 ? 8.991 -4.819 -15.597 1.00 98.19 89 LEU A C 1
ATOM 666 O O . LEU A 1 89 ? 7.831 -5.173 -15.384 1.00 98.19 89 LEU A O 1
ATOM 670 N N . ALA A 1 90 ? 10.049 -5.487 -15.128 1.00 98.00 90 ALA A N 1
ATOM 671 C CA . ALA A 1 90 ? 9.928 -6.684 -14.299 1.00 98.00 90 ALA A CA 1
ATOM 672 C C . ALA A 1 90 ? 9.147 -6.393 -13.005 1.00 98.00 90 ALA A C 1
ATOM 674 O O . ALA A 1 90 ? 8.198 -7.105 -12.666 1.00 98.00 90 ALA A O 1
ATOM 675 N N . MET A 1 91 ? 9.477 -5.287 -12.328 1.00 97.62 91 MET A N 1
ATOM 676 C CA . MET A 1 91 ? 8.793 -4.860 -11.108 1.00 97.62 91 MET A CA 1
ATOM 677 C C . MET A 1 91 ? 7.321 -4.517 -11.353 1.00 97.62 91 MET A C 1
ATOM 679 O O . MET A 1 91 ? 6.453 -4.947 -10.593 1.00 97.62 91 MET A O 1
ATOM 683 N N . LEU A 1 92 ? 7.015 -3.75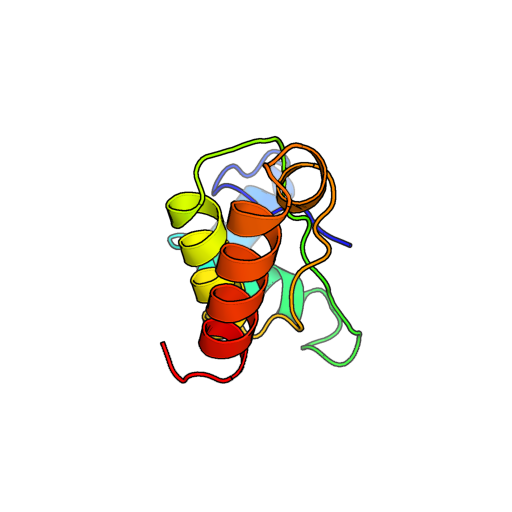8 -12.410 1.00 97.75 92 LEU A N 1
ATOM 684 C CA . LEU A 1 92 ? 5.632 -3.438 -12.773 1.00 97.75 92 LEU A CA 1
ATOM 685 C C . LEU A 1 92 ? 4.832 -4.703 -13.113 1.00 97.75 92 LEU A C 1
ATOM 687 O O . LEU A 1 92 ? 3.680 -4.812 -12.697 1.00 97.75 92 LEU A O 1
ATOM 691 N N . GLY A 1 93 ? 5.445 -5.669 -13.802 1.00 98.06 93 GLY A N 1
ATOM 692 C CA . GLY A 1 93 ? 4.842 -6.971 -14.081 1.00 98.06 93 GLY A CA 1
ATOM 693 C C . GLY A 1 93 ? 4.456 -7.710 -12.800 1.00 98.06 93 GLY A C 1
ATOM 694 O O . GLY A 1 93 ? 3.291 -8.065 -12.624 1.00 98.06 93 GLY A O 1
ATOM 695 N N . LYS A 1 94 ? 5.392 -7.864 -11.853 1.00 98.19 94 LYS A N 1
ATOM 696 C CA . LYS A 1 94 ? 5.106 -8.524 -10.567 1.00 98.19 94 LYS A CA 1
ATOM 697 C C . LYS A 1 94 ? 4.051 -7.769 -9.748 1.00 98.19 94 LYS A C 1
ATOM 699 O O . LYS A 1 94 ? 3.187 -8.405 -9.152 1.00 98.19 94 LYS A O 1
ATOM 704 N N . LEU A 1 95 ? 4.050 -6.432 -9.766 1.00 97.75 95 LEU A N 1
ATOM 705 C CA . LEU A 1 95 ? 3.014 -5.622 -9.107 1.00 97.75 95 LEU A CA 1
ATOM 706 C C . LEU A 1 95 ? 1.611 -5.886 -9.660 1.00 97.75 95 LEU A C 1
ATOM 708 O O . LEU A 1 95 ? 0.659 -5.985 -8.887 1.00 97.75 95 LEU A O 1
ATOM 712 N N . VAL A 1 96 ? 1.474 -6.015 -10.982 1.00 97.81 96 VAL A N 1
ATOM 713 C CA . VAL A 1 96 ? 0.194 -6.364 -11.614 1.00 97.81 96 VAL A CA 1
ATOM 714 C C . VAL A 1 96 ? -0.290 -7.734 -11.140 1.00 97.81 96 VAL A C 1
ATOM 716 O O . VAL A 1 96 ? -1.471 -7.879 -10.830 1.00 97.81 96 VAL A O 1
ATOM 719 N N . GLU A 1 97 ? 0.602 -8.720 -11.032 1.00 98.44 97 GLU A N 1
ATOM 720 C CA . GLU A 1 97 ? 0.247 -10.052 -10.527 1.00 98.44 97 GLU A CA 1
ATOM 721 C C . GLU A 1 97 ? -0.178 -10.028 -9.055 1.00 98.44 97 GLU A C 1
ATOM 723 O O . GLU A 1 97 ? -1.213 -10.607 -8.717 1.00 98.44 97 GLU A O 1
ATOM 728 N N . ILE A 1 98 ? 0.525 -9.268 -8.205 1.00 98.12 98 ILE A N 1
ATOM 729 C CA . ILE A 1 98 ? 0.133 -9.057 -6.803 1.00 98.12 98 ILE A CA 1
ATOM 730 C C . ILE A 1 98 ? -1.283 -8.489 -6.728 1.00 98.12 98 ILE A C 1
ATOM 732 O O . ILE A 1 98 ? -2.123 -9.068 -6.037 1.00 98.12 98 ILE A O 1
ATOM 736 N N . TYR A 1 99 ? -1.580 -7.410 -7.461 1.00 97.19 99 TYR A N 1
ATOM 737 C CA . TYR A 1 99 ? -2.902 -6.771 -7.439 1.00 97.19 99 TYR A CA 1
ATOM 738 C C . TYR A 1 99 ? -4.020 -7.628 -8.038 1.00 97.19 99 TYR A C 1
ATOM 740 O O . TYR A 1 99 ? -5.172 -7.474 -7.643 1.00 97.19 99 TYR A O 1
ATOM 748 N N . LYS A 1 100 ? -3.696 -8.554 -8.944 1.00 97.12 100 LYS A N 1
ATOM 749 C CA . LYS A 1 100 ? -4.642 -9.563 -9.443 1.00 97.12 100 LYS A CA 1
ATOM 750 C C . LYS A 1 100 ? -4.844 -10.738 -8.479 1.00 97.12 100 LYS A C 1
ATOM 752 O O . LYS A 1 100 ? -5.662 -11.603 -8.773 1.00 97.12 100 LYS A O 1
ATOM 757 N N . GLY A 1 101 ? -4.105 -10.793 -7.368 1.00 95.69 101 GLY A N 1
ATOM 758 C CA . GLY A 1 101 ? -4.150 -11.908 -6.418 1.00 95.69 101 GLY A CA 1
ATOM 759 C C . GLY A 1 101 ? -3.495 -13.187 -6.949 1.00 95.69 101 GLY A C 1
ATOM 760 O O . GLY A 1 101 ? -3.909 -14.275 -6.567 1.00 95.69 101 GLY A O 1
ATOM 761 N N . ARG A 1 102 ? -2.514 -13.061 -7.854 1.00 94.75 102 ARG A N 1
ATOM 762 C CA . ARG A 1 102 ? -1.817 -14.176 -8.530 1.00 94.75 102 ARG A CA 1
ATOM 763 C C . ARG A 1 102 ? -0.333 -14.272 -8.148 1.00 94.75 102 ARG A C 1
ATOM 765 O O . ARG A 1 102 ? 0.470 -14.791 -8.918 1.00 94.75 102 ARG A O 1
ATOM 772 N N . ASP A 1 103 ? 0.023 -13.673 -7.016 1.00 68.69 103 ASP A N 1
ATOM 773 C CA . ASP A 1 103 ? 1.376 -13.666 -6.448 1.00 68.69 103 ASP A CA 1
ATOM 774 C C . ASP A 1 103 ? 1.733 -14.988 -5.776 1.00 68.69 103 ASP A C 1
ATOM 776 O O . ASP A 1 103 ? 0.892 -15.473 -4.986 1.00 68.69 103 ASP A O 1
#

Sequence (103 aa):
KVKLASDFLDQKEAKKSYTDNKIDISTQAARVADCVRSAFGGRRIIVFSGGAAKGADSVYDDARAIRDGGGNGSIIGRNTFQRSREDALAMLGKLVEIYKGRD

Foldseek 3Di:
DEEQDAPDDPDPVVVCVCVVVVQDPPDSLSSLLVVCVVCVVVPHADAYECDAADDLVVSLSNLLSCQSSPHPYYDYDNNQVVDPVVVNVVSVVVSVCSNVVND

Radius of gyration: 14.8 Å; chains: 1; bounding box: 34×28×41 Å

Secondary structure (DSSP, 8-state):
-EEPP-S---SHHHHHHHHHTT---SSHHHHHHHHHHHTTTTTS---EE--SS--HHHHHHHHHHHHHTT---EE-SHHHHTS-HHHHHHHHHHHHHHHTT--

pLDDT: mean 95.56, std 3.51, range [68.69, 98.44]